Protein AF-K3ZYE4-F1 (afdb_monomer_lite)

Secondary structure (DSSP, 8-state):
--SEE---B-SSPEEETTEEEEEE--EE-TT-TT-EEE-TTT--EEEEEEEEETTEEEEEEHHHHHHHHHHHHHHTT-S-S-HHHHHHHHHHHHHT-

Radius of gyration: 15.19 Å; chains: 1; bounding box: 32×27×46 Å

Sequence (97 aa):
MPSAVAGTILGPTVNQGKMLLVNHGCHGMRGTSGSPLICHDTGGAIGVFLGTVSQYHQAVATETVIEFLKEWLVANHAIVNNDDGINDTVENCVKLL

Organism: Setaria italica (NCBI:txid4555)

pLDDT: mean 83.56, std 11.91, range [42.91, 96.69]

InterPro domains:
  IPR009003 Peptidase S1, PA clan [SSF50494] (21-76)

Foldseek 3Di:
DDQKDDWAFDDAFDDDDLFTKTKIAIDGDPPQQQPFDADPVVRDGQFGWHADDDRITMGTGVVSVLVVVLVVCVVVVVDPPDPVVSCVVVVVVVVVD

Structure (mmCIF, N/CA/C/O backbone):
data_AF-K3ZYE4-F1
#
_entry.id   AF-K3ZYE4-F1
#
loop_
_atom_site.group_PDB
_atom_site.id
_atom_site.type_symbol
_atom_site.label_atom_id
_atom_site.label_alt_id
_atom_site.label_comp_id
_atom_site.label_asym_id
_atom_site.label_entity_id
_atom_site.label_seq_id
_atom_site.pdbx_PDB_ins_code
_atom_site.Cartn_x
_atom_site.Cartn_y
_atom_site.Cartn_z
_atom_site.occupancy
_atom_site.B_iso_or_equiv
_atom_site.auth_seq_id
_atom_site.auth_comp_id
_atom_site.auth_asym_id
_atom_site.auth_atom_id
_atom_site.pdbx_PDB_model_num
ATOM 1 N N . MET A 1 1 ? 0.055 -1.676 -25.455 1.00 52.44 1 MET A N 1
ATOM 2 C CA . MET A 1 1 ? 0.990 -1.972 -24.346 1.00 52.44 1 MET A CA 1
ATOM 3 C C . MET A 1 1 ? 0.195 -2.593 -23.207 1.00 52.44 1 MET A C 1
ATOM 5 O O . MET A 1 1 ? -0.980 -2.252 -23.106 1.00 52.44 1 MET A O 1
ATOM 9 N N . PRO A 1 2 ? 0.774 -3.504 -22.403 1.00 58.47 2 PRO A N 1
ATOM 10 C CA . PRO A 1 2 ? 0.107 -4.022 -21.210 1.00 58.47 2 PRO A CA 1
ATOM 11 C C . PRO A 1 2 ? -0.260 -2.869 -20.268 1.00 58.47 2 PRO A C 1
ATOM 13 O O . PRO A 1 2 ? 0.477 -1.887 -20.182 1.00 58.47 2 PRO A O 1
ATOM 16 N N . SER A 1 3 ? -1.389 -2.982 -19.570 1.00 70.31 3 SER A N 1
ATOM 17 C CA . SER A 1 3 ? -1.845 -1.977 -18.601 1.00 70.31 3 SER A CA 1
ATOM 18 C C . SER A 1 3 ? -0.956 -1.901 -17.351 1.00 70.31 3 SER A C 1
ATOM 20 O O . SER A 1 3 ? -0.880 -0.843 -16.724 1.00 70.31 3 SER A O 1
ATOM 22 N N . ALA A 1 4 ? -0.251 -2.991 -17.035 1.00 73.44 4 ALA A N 1
ATOM 23 C CA . ALA A 1 4 ? 0.740 -3.096 -15.972 1.00 73.44 4 ALA A CA 1
ATOM 24 C C . ALA A 1 4 ? 1.862 -4.070 -16.370 1.00 73.44 4 ALA A C 1
ATOM 26 O O . ALA A 1 4 ? 1.627 -5.059 -17.067 1.00 73.44 4 ALA A O 1
ATOM 27 N N . VAL A 1 5 ? 3.080 -3.786 -15.917 1.00 85.75 5 VAL A N 1
ATOM 28 C CA . VAL A 1 5 ? 4.284 -4.595 -16.116 1.00 85.75 5 VAL A CA 1
ATOM 29 C C . VAL A 1 5 ? 4.860 -4.915 -14.743 1.00 85.75 5 VAL A C 1
ATOM 31 O O . VAL A 1 5 ? 5.135 -4.009 -13.951 1.00 85.75 5 VAL A O 1
ATOM 34 N N . ALA A 1 6 ? 5.026 -6.208 -14.465 1.00 87.12 6 ALA A N 1
ATOM 35 C CA . ALA A 1 6 ? 5.635 -6.675 -13.228 1.00 87.12 6 ALA A CA 1
ATOM 36 C C . ALA A 1 6 ? 7.090 -6.197 -13.124 1.00 87.12 6 ALA A C 1
ATOM 38 O O . ALA A 1 6 ? 7.798 -6.080 -14.124 1.00 87.12 6 ALA A O 1
ATOM 39 N N . GLY A 1 7 ? 7.536 -5.938 -11.902 1.00 89.69 7 GLY A N 1
ATOM 40 C CA . GLY A 1 7 ? 8.906 -5.549 -11.599 1.00 89.69 7 GLY A CA 1
ATOM 41 C C . GLY A 1 7 ? 9.338 -6.107 -10.252 1.00 89.69 7 GLY A C 1
ATOM 42 O O . GLY A 1 7 ? 8.645 -6.926 -9.653 1.00 89.69 7 GLY A O 1
ATOM 43 N N . THR A 1 8 ? 10.495 -5.663 -9.778 1.00 92.19 8 THR A N 1
ATOM 44 C CA . THR A 1 8 ? 11.068 -6.100 -8.502 1.00 92.19 8 THR A CA 1
ATOM 45 C C . THR A 1 8 ? 10.978 -5.004 -7.450 1.00 92.19 8 THR A C 1
ATOM 47 O O . THR A 1 8 ? 10.893 -3.818 -7.776 1.00 92.19 8 THR A O 1
ATOM 50 N N . ILE A 1 9 ? 11.020 -5.400 -6.179 1.00 92.88 9 ILE A N 1
ATOM 51 C CA . ILE A 1 9 ? 11.249 -4.469 -5.072 1.00 92.88 9 ILE A CA 1
ATOM 52 C C . ILE A 1 9 ? 12.725 -4.080 -5.065 1.00 92.88 9 ILE A C 1
ATOM 54 O O . ILE A 1 9 ? 13.610 -4.926 -5.207 1.00 92.88 9 ILE A O 1
ATOM 58 N N . LEU A 1 10 ? 12.985 -2.783 -4.947 1.00 92.00 10 LEU A N 1
ATOM 59 C CA . LEU A 1 10 ? 14.308 -2.190 -5.080 1.00 92.00 10 LEU A CA 1
ATOM 60 C C . LEU A 1 10 ? 14.850 -1.828 -3.699 1.00 92.00 10 LEU A C 1
ATOM 62 O O . LEU A 1 10 ? 14.759 -0.685 -3.251 1.00 92.00 10 LEU A O 1
ATOM 66 N N . GLY A 1 11 ? 15.442 -2.826 -3.044 1.00 91.06 11 GLY A N 1
ATOM 67 C CA . GLY A 1 11 ? 16.043 -2.669 -1.723 1.00 91.06 11 GLY A CA 1
ATOM 68 C C . GLY A 1 11 ? 15.016 -2.650 -0.582 1.00 91.06 11 GLY A C 1
ATOM 69 O O . GLY A 1 11 ? 13.874 -3.070 -0.769 1.00 91.06 11 GLY A O 1
ATOM 70 N N . PRO A 1 12 ? 15.432 -2.225 0.623 1.00 92.06 12 PRO A N 1
ATOM 71 C CA . PRO A 1 12 ? 14.551 -2.167 1.784 1.00 92.06 12 PRO A CA 1
ATOM 72 C C . PRO A 1 12 ? 13.537 -1.022 1.669 1.00 92.06 12 PRO A C 1
ATOM 74 O O . PRO A 1 12 ? 13.710 -0.081 0.892 1.00 92.06 12 PRO A O 1
ATOM 77 N N . THR A 1 13 ? 12.502 -1.069 2.507 1.00 92.06 13 THR A N 1
ATOM 78 C CA . THR A 1 13 ? 11.590 0.062 2.697 1.00 92.06 13 THR A CA 1
ATOM 79 C C . THR A 1 13 ? 12.337 1.287 3.218 1.00 92.06 13 THR A C 1
ATOM 81 O O . THR A 1 13 ? 13.187 1.176 4.105 1.00 92.06 13 THR A O 1
ATOM 84 N N . VAL A 1 14 ? 11.995 2.464 2.700 1.00 92.81 14 VAL A N 1
ATOM 85 C CA . VAL A 1 14 ? 12.611 3.742 3.069 1.00 92.81 14 VAL A CA 1
ATOM 86 C C . VAL A 1 14 ? 11.675 4.502 3.998 1.00 92.81 14 VAL A C 1
ATOM 88 O O . VAL A 1 14 ? 10.523 4.746 3.652 1.00 92.81 14 VAL A O 1
ATOM 91 N N . ASN A 1 15 ? 12.166 4.906 5.169 1.00 93.12 15 ASN A N 1
ATOM 92 C CA . ASN A 1 15 ? 11.417 5.786 6.060 1.00 93.12 15 ASN A CA 1
ATOM 93 C C . ASN A 1 15 ? 11.598 7.248 5.621 1.00 93.12 15 ASN A C 1
ATOM 95 O O . ASN A 1 15 ? 12.720 7.757 5.576 1.00 93.12 15 ASN A O 1
ATOM 99 N N . GLN A 1 16 ? 10.491 7.914 5.303 1.00 90.69 16 GLN A N 1
ATOM 100 C CA . GLN A 1 16 ? 10.435 9.328 4.960 1.00 90.69 16 GLN A CA 1
ATOM 101 C C . GLN A 1 16 ? 9.409 10.045 5.849 1.00 90.69 16 GLN A C 1
ATOM 103 O O . GLN A 1 16 ? 8.305 10.401 5.431 1.00 90.69 16 GLN A O 1
ATOM 108 N N . GLY A 1 17 ? 9.787 10.261 7.110 1.00 91.31 17 GLY A N 1
ATOM 109 C CA . GLY A 1 17 ? 8.950 10.933 8.101 1.00 91.31 17 GLY A CA 1
ATOM 110 C C . GLY A 1 17 ? 7.839 10.012 8.599 1.00 91.31 17 GLY A C 1
ATOM 111 O O . GLY A 1 17 ? 8.115 8.986 9.207 1.00 91.31 17 GLY A O 1
ATOM 112 N N . LYS A 1 18 ? 6.579 10.379 8.339 1.00 90.69 18 LYS A N 1
ATOM 113 C CA . LYS A 1 18 ? 5.409 9.544 8.662 1.00 90.69 18 LYS A CA 1
ATOM 114 C C . LYS A 1 18 ? 5.143 8.427 7.640 1.00 90.69 18 LYS A C 1
ATOM 116 O O . LYS A 1 18 ? 4.177 7.694 7.794 1.00 90.69 18 LYS A O 1
ATOM 121 N N . MET A 1 19 ? 5.939 8.320 6.573 1.00 93.62 19 MET A N 1
ATOM 122 C CA . MET A 1 19 ? 5.694 7.357 5.497 1.00 93.62 19 MET A CA 1
ATOM 123 C C . MET A 1 19 ? 6.797 6.312 5.392 1.00 93.62 19 MET A C 1
ATOM 125 O O . MET A 1 19 ? 7.974 6.654 5.277 1.00 93.62 19 MET A O 1
ATOM 129 N N . LEU A 1 20 ? 6.403 5.042 5.348 1.00 96.38 20 LEU A N 1
ATOM 130 C CA . LEU A 1 20 ? 7.233 3.956 4.846 1.00 96.38 20 LEU A CA 1
ATOM 131 C C . LEU A 1 20 ? 6.992 3.827 3.343 1.00 96.38 20 LEU A C 1
ATOM 133 O O . LEU A 1 20 ? 5.857 3.680 2.889 1.00 96.38 20 LEU A O 1
ATOM 137 N N . LEU A 1 21 ? 8.067 3.908 2.567 1.00 95.81 21 LEU A N 1
ATOM 138 C CA . LEU A 1 21 ? 8.028 3.851 1.114 1.00 95.81 21 LEU A CA 1
ATOM 139 C C . LEU A 1 21 ? 8.652 2.559 0.603 1.00 95.81 21 LEU A C 1
ATOM 141 O O . LEU A 1 21 ? 9.713 2.135 1.061 1.00 95.81 21 LEU A O 1
ATOM 145 N N . VAL A 1 22 ? 8.010 1.972 -0.398 1.00 95.62 22 VAL A N 1
ATOM 146 C CA . VAL A 1 22 ? 8.497 0.817 -1.146 1.00 95.62 22 VAL A CA 1
ATOM 147 C C . VAL A 1 22 ? 8.951 1.310 -2.513 1.00 95.62 22 VAL A C 1
ATOM 149 O O . VAL A 1 22 ? 8.137 1.769 -3.317 1.00 95.62 22 VAL A O 1
ATOM 152 N N . ASN A 1 23 ? 10.249 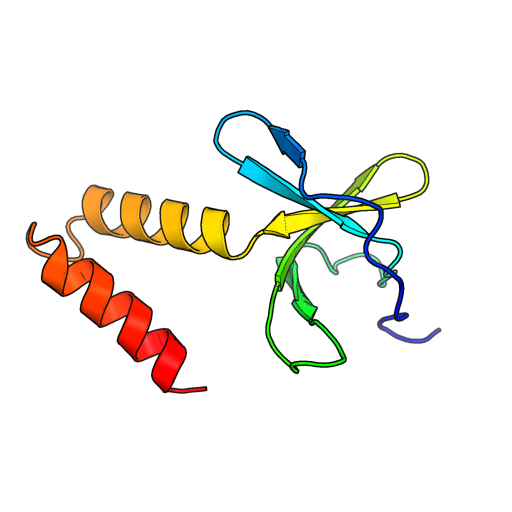1.208 -2.792 1.00 95.06 23 ASN A N 1
ATOM 153 C CA . ASN A 1 23 ? 10.773 1.468 -4.128 1.00 95.06 23 ASN A CA 1
ATOM 154 C C . ASN A 1 23 ? 10.611 0.202 -4.976 1.00 95.06 23 ASN A C 1
ATOM 156 O O . ASN A 1 23 ? 10.941 -0.895 -4.526 1.00 95.06 23 ASN A O 1
ATOM 160 N N . HIS A 1 24 ? 10.115 0.333 -6.202 1.00 93.62 24 HIS A N 1
ATOM 161 C CA . HIS A 1 24 ? 9.862 -0.803 -7.081 1.00 93.62 24 HIS A CA 1
ATOM 162 C C . HIS A 1 24 ? 10.132 -0.484 -8.555 1.00 93.62 24 HIS A C 1
ATOM 164 O O . HIS A 1 24 ? 10.148 0.672 -8.979 1.00 93.62 24 HIS A O 1
ATOM 170 N N . GLY A 1 25 ? 10.333 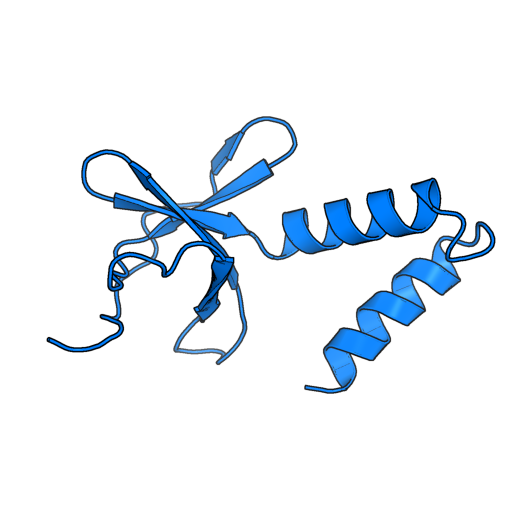-1.538 -9.345 1.00 92.12 25 GLY A N 1
ATOM 171 C CA . GLY A 1 25 ? 10.496 -1.477 -10.799 1.00 92.12 25 GLY A CA 1
ATOM 172 C C . GLY A 1 25 ? 9.200 -1.686 -11.591 1.00 92.12 25 GLY A C 1
ATOM 173 O O . GLY A 1 25 ? 9.236 -1.644 -12.815 1.00 92.12 25 GLY A O 1
ATOM 174 N N . CYS A 1 26 ? 8.063 -1.950 -10.930 1.00 89.38 26 CYS A N 1
ATOM 175 C CA . CYS A 1 26 ? 6.788 -2.175 -11.625 1.00 89.38 26 CYS A CA 1
ATOM 176 C C . CYS A 1 26 ? 6.349 -0.926 -12.389 1.00 89.38 26 CYS A C 1
ATOM 178 O O . CYS A 1 26 ? 6.339 0.160 -11.815 1.00 89.38 26 CYS A O 1
ATOM 180 N N . HIS A 1 27 ? 5.918 -1.095 -13.636 1.00 83.94 27 HIS A N 1
ATOM 181 C CA . HIS A 1 27 ? 5.495 0.002 -14.500 1.00 83.94 27 HIS A CA 1
ATOM 182 C C . HIS A 1 27 ? 4.006 -0.110 -14.831 1.00 83.94 27 HIS A C 1
ATOM 184 O O . HIS A 1 27 ? 3.485 -1.203 -15.035 1.00 83.94 27 HIS A O 1
ATOM 190 N N . GLY A 1 28 ? 3.316 1.021 -14.922 1.00 76.44 28 GLY A N 1
ATOM 191 C CA . GLY A 1 28 ? 1.909 1.081 -15.305 1.00 76.44 28 GLY A CA 1
ATOM 192 C C . GLY A 1 28 ? 1.647 2.224 -16.275 1.00 76.44 28 GLY A C 1
ATOM 193 O O . GLY A 1 28 ? 2.478 3.118 -16.438 1.00 76.44 28 GLY A O 1
ATOM 194 N N . MET A 1 29 ? 0.487 2.206 -16.929 1.00 78.50 29 MET A N 1
ATOM 195 C CA . MET A 1 29 ? 0.079 3.319 -17.791 1.00 78.50 29 MET A CA 1
ATOM 196 C C . MET A 1 29 ? -0.109 4.616 -16.984 1.00 78.50 29 MET A C 1
ATOM 198 O O . MET A 1 29 ? -0.292 4.602 -15.769 1.00 78.50 29 MET A O 1
ATOM 202 N N . ARG A 1 30 ? -0.111 5.772 -17.658 1.00 79.81 30 ARG A N 1
ATOM 203 C CA . ARG A 1 30 ? -0.470 7.040 -17.004 1.00 79.81 30 ARG A CA 1
ATOM 204 C C . ARG A 1 30 ? -1.860 6.910 -16.364 1.00 79.81 30 ARG A C 1
ATOM 206 O O . ARG A 1 30 ? -2.795 6.476 -17.026 1.00 79.81 30 ARG A O 1
ATOM 213 N N . GLY A 1 31 ? -1.982 7.326 -15.103 1.00 82.06 31 GLY A N 1
ATOM 214 C CA . GLY A 1 31 ? -3.223 7.215 -14.328 1.00 82.06 31 GLY A CA 1
ATOM 215 C C . GLY A 1 31 ? -3.244 6.065 -13.318 1.00 82.06 31 GLY A C 1
ATOM 216 O O . GLY A 1 31 ? -4.250 5.888 -12.650 1.00 82.06 31 GLY A O 1
ATOM 217 N N . THR A 1 32 ? -2.150 5.316 -13.157 1.00 84.19 32 THR A N 1
ATOM 218 C CA . THR A 1 32 ? -2.063 4.237 -12.158 1.00 84.19 32 THR A CA 1
ATOM 219 C C . THR A 1 32 ? -1.794 4.703 -10.728 1.00 84.19 32 THR A C 1
ATOM 221 O O . THR A 1 32 ? -1.785 3.864 -9.835 1.00 84.19 32 THR A O 1
ATOM 224 N N . SER A 1 33 ? -1.578 5.998 -10.464 1.00 87.25 33 SER A N 1
ATOM 225 C CA . SER A 1 33 ? -1.441 6.495 -9.083 1.00 87.25 33 SER A CA 1
ATOM 226 C C . SER A 1 33 ? -2.661 6.072 -8.250 1.00 87.25 33 SER A C 1
ATOM 228 O O . SER A 1 33 ? -3.791 6.158 -8.727 1.00 87.25 33 SER A O 1
ATOM 230 N N . GLY A 1 34 ? -2.429 5.542 -7.050 1.00 89.38 34 GLY A N 1
ATOM 231 C CA . GLY A 1 34 ? -3.454 4.910 -6.216 1.00 89.38 34 GLY A CA 1
ATOM 232 C C . GLY A 1 34 ? -3.690 3.417 -6.489 1.00 89.38 34 GLY A C 1
ATOM 233 O O . GLY A 1 34 ? -4.435 2.782 -5.749 1.00 89.38 34 GLY A O 1
ATOM 234 N N . SER A 1 35 ? -3.062 2.827 -7.512 1.00 90.44 35 SER A N 1
ATOM 235 C CA . SER A 1 35 ? -3.181 1.385 -7.782 1.00 90.44 35 SER A CA 1
ATOM 236 C C . SER A 1 35 ? -2.447 0.555 -6.724 1.00 90.44 35 SER A C 1
ATOM 238 O O . SER A 1 35 ? -1.400 0.988 -6.229 1.00 90.44 35 SER A O 1
ATOM 240 N N . PRO A 1 36 ? -2.933 -0.657 -6.406 1.00 91.56 36 PRO A N 1
ATOM 241 C CA . PRO A 1 36 ? -2.247 -1.545 -5.481 1.00 91.56 36 PRO A CA 1
ATOM 242 C C . PRO A 1 36 ? -0.941 -2.071 -6.088 1.00 91.56 36 PRO A C 1
ATOM 244 O O . PRO A 1 36 ? -0.884 -2.456 -7.258 1.00 91.56 36 PRO A O 1
ATOM 247 N N . LEU A 1 37 ? 0.099 -2.139 -5.263 1.00 92.31 37 LEU A N 1
ATOM 248 C CA . LEU A 1 37 ? 1.303 -2.915 -5.521 1.00 92.31 37 LEU A CA 1
ATOM 249 C C . LEU A 1 37 ? 1.120 -4.292 -4.878 1.00 92.31 37 LEU A C 1
ATOM 251 O O . LEU A 1 37 ? 1.007 -4.395 -3.659 1.00 92.31 37 LEU A O 1
ATOM 255 N N . ILE A 1 38 ? 1.072 -5.341 -5.697 1.00 91.62 38 ILE A N 1
ATOM 256 C CA . ILE A 1 38 ? 0.772 -6.709 -5.257 1.00 91.62 38 ILE A CA 1
ATOM 257 C C . ILE A 1 38 ? 2.060 -7.534 -5.261 1.00 91.62 38 ILE A C 1
ATOM 259 O O . ILE A 1 38 ? 2.775 -7.571 -6.264 1.00 91.62 38 ILE A O 1
ATOM 263 N N . CYS A 1 39 ? 2.350 -8.206 -4.149 1.00 90.12 39 CYS A N 1
ATOM 264 C CA . CYS A 1 39 ? 3.412 -9.201 -4.083 1.00 90.12 39 CYS A CA 1
ATOM 265 C C . CYS A 1 39 ? 2.964 -10.460 -4.829 1.00 90.12 39 CYS A C 1
ATOM 267 O O . CYS A 1 39 ? 1.967 -11.077 -4.464 1.00 90.12 39 CYS A O 1
ATOM 269 N N . HIS A 1 40 ? 3.701 -10.846 -5.869 1.00 86.50 40 HIS A N 1
ATOM 270 C CA . HIS A 1 40 ? 3.338 -11.991 -6.702 1.00 86.50 40 HIS A CA 1
ATOM 271 C C . HIS A 1 40 ? 3.306 -13.308 -5.911 1.00 86.50 40 HIS A C 1
ATOM 273 O O . HIS A 1 40 ? 2.416 -14.125 -6.119 1.00 86.50 40 HIS A O 1
ATOM 279 N N . ASP A 1 41 ? 4.243 -13.492 -4.979 1.00 86.25 41 ASP A N 1
ATOM 280 C CA . ASP A 1 41 ? 4.398 -14.754 -4.247 1.00 86.25 41 ASP A CA 1
ATOM 281 C C . ASP A 1 41 ? 3.304 -14.968 -3.198 1.00 86.25 41 ASP A C 1
ATOM 283 O O . ASP A 1 41 ? 2.916 -16.102 -2.929 1.00 86.25 41 ASP A O 1
ATOM 287 N N . THR A 1 42 ? 2.799 -13.885 -2.601 1.00 88.50 42 THR A N 1
ATOM 288 C CA . THR A 1 42 ? 1.776 -13.957 -1.547 1.00 88.50 42 THR A CA 1
ATOM 289 C C . THR A 1 42 ? 0.383 -13.572 -2.032 1.00 88.50 42 THR A C 1
ATOM 291 O O . THR A 1 42 ? -0.589 -13.809 -1.323 1.00 88.50 42 THR A O 1
ATOM 294 N N . GLY A 1 43 ? 0.267 -12.928 -3.197 1.00 87.31 43 GLY A N 1
ATOM 295 C CA . GLY A 1 43 ? -0.971 -12.304 -3.673 1.00 87.31 43 GLY A CA 1
ATOM 296 C C . GLY A 1 43 ? -1.411 -11.078 -2.859 1.00 87.31 43 GLY A C 1
ATOM 297 O O . GLY A 1 43 ? -2.419 -10.458 -3.188 1.00 87.31 43 GLY A O 1
ATOM 298 N N . GLY A 1 44 ? -0.668 -10.709 -1.811 1.00 88.75 44 GLY A N 1
ATOM 299 C CA . GLY A 1 44 ? -1.021 -9.628 -0.896 1.00 88.75 44 GLY A CA 1
ATOM 300 C C . GLY A 1 44 ? -0.611 -8.248 -1.410 1.00 88.75 44 GLY A C 1
ATOM 301 O O . GLY A 1 44 ? 0.438 -8.087 -2.039 1.00 88.75 44 GLY A O 1
ATOM 302 N N . ALA A 1 45 ? -1.417 -7.231 -1.100 1.00 91.00 45 ALA A N 1
ATOM 303 C CA . ALA A 1 45 ? -1.055 -5.839 -1.343 1.00 91.00 45 ALA A CA 1
ATOM 304 C C . ALA A 1 45 ? 0.034 -5.386 -0.355 1.00 91.00 45 ALA A C 1
ATOM 306 O O . ALA A 1 45 ? -0.159 -5.409 0.860 1.00 91.00 45 ALA A O 1
ATOM 307 N N . ILE A 1 46 ? 1.170 -4.946 -0.888 1.00 93.19 46 ILE A N 1
ATOM 308 C CA . ILE A 1 46 ? 2.335 -4.469 -0.122 1.00 93.19 46 ILE A CA 1
ATOM 309 C C . ILE A 1 46 ? 2.508 -2.947 -0.190 1.00 93.19 46 ILE A C 1
ATOM 311 O O . ILE A 1 46 ? 3.373 -2.384 0.476 1.00 93.19 46 ILE A O 1
ATOM 315 N N . GLY A 1 47 ? 1.695 -2.268 -0.997 1.00 94.12 47 GLY A N 1
ATOM 316 C CA . GLY A 1 47 ? 1.629 -0.818 -0.980 1.00 94.12 47 GLY A CA 1
ATOM 317 C C . GLY A 1 47 ? 0.643 -0.236 -1.980 1.00 94.12 47 GLY A C 1
ATOM 318 O O . GLY A 1 47 ? -0.011 -0.955 -2.735 1.00 94.12 47 GLY A O 1
ATOM 319 N N . VAL A 1 48 ? 0.560 1.090 -1.995 1.00 94.62 48 VAL A N 1
ATOM 320 C CA . VAL A 1 48 ? -0.263 1.880 -2.917 1.00 94.62 48 VAL A CA 1
ATOM 321 C C . VAL A 1 48 ? 0.646 2.792 -3.730 1.00 94.62 48 VAL A C 1
ATOM 323 O O . VAL A 1 48 ? 1.390 3.596 -3.166 1.00 94.62 48 VAL A O 1
ATOM 326 N N . PHE A 1 49 ? 0.610 2.659 -5.057 1.00 92.94 49 PHE A N 1
ATOM 327 C CA . PHE A 1 49 ? 1.504 3.377 -5.962 1.00 92.94 49 PHE A CA 1
ATOM 328 C C . PHE A 1 49 ? 1.306 4.896 -5.868 1.00 92.94 49 PHE A C 1
ATOM 330 O O . PHE A 1 49 ? 0.210 5.403 -6.099 1.00 92.94 49 PHE A O 1
ATOM 337 N N . LEU A 1 50 ? 2.380 5.629 -5.576 1.00 90.38 50 LEU A N 1
ATOM 338 C CA . LEU A 1 50 ? 2.395 7.090 -5.549 1.00 90.38 50 LEU A CA 1
ATOM 339 C C . LEU A 1 50 ? 2.721 7.657 -6.924 1.00 90.38 50 LEU A C 1
ATOM 341 O O . LEU A 1 50 ? 1.941 8.419 -7.500 1.00 90.38 50 LEU A O 1
ATOM 345 N N . GLY A 1 51 ? 3.894 7.299 -7.442 1.00 88.81 51 GLY A N 1
ATOM 346 C CA . GLY A 1 51 ? 4.454 7.950 -8.612 1.00 88.81 51 GLY A CA 1
ATOM 347 C C . GLY A 1 51 ? 5.876 7.513 -8.937 1.00 88.81 51 GLY A C 1
ATOM 348 O O . GLY A 1 51 ? 6.428 6.577 -8.366 1.00 88.81 51 GLY A O 1
ATOM 349 N N . THR A 1 52 ? 6.465 8.197 -9.912 1.00 88.44 52 THR A N 1
ATOM 350 C CA . THR A 1 52 ? 7.785 7.864 -10.463 1.00 88.44 52 THR A CA 1
ATOM 351 C C . THR A 1 52 ? 8.834 8.834 -9.940 1.00 88.44 52 THR A C 1
ATOM 353 O O . THR A 1 52 ? 8.635 10.045 -10.019 1.00 88.44 52 THR A O 1
ATOM 356 N N . VAL A 1 53 ? 9.960 8.308 -9.463 1.00 85.62 53 VAL A N 1
ATOM 357 C CA . VAL A 1 53 ? 11.136 9.077 -9.052 1.00 85.62 53 VAL A CA 1
ATOM 358 C C . VAL A 1 53 ? 12.320 8.665 -9.914 1.00 85.62 53 VAL A C 1
ATOM 360 O O . VAL A 1 53 ? 12.907 7.601 -9.735 1.00 85.62 53 VAL A O 1
ATOM 363 N N . SER A 1 54 ? 12.700 9.549 -10.839 1.00 85.19 54 SER A N 1
ATOM 364 C CA . SER A 1 54 ? 13.816 9.336 -11.764 1.00 85.19 54 SER A CA 1
ATOM 365 C C . SER A 1 54 ? 13.697 8.004 -12.528 1.00 85.19 54 SER A C 1
ATOM 367 O O . SER A 1 54 ? 12.935 7.929 -13.489 1.00 85.19 54 SER A O 1
ATOM 369 N N . GLN A 1 55 ? 14.418 6.963 -12.098 1.00 85.31 55 GLN A N 1
ATOM 370 C CA . GLN A 1 55 ? 14.509 5.656 -12.758 1.00 85.31 55 GLN A CA 1
ATOM 371 C C . GLN A 1 55 ? 13.687 4.550 -12.078 1.00 85.31 55 GLN A C 1
ATOM 373 O O . GLN A 1 55 ? 13.723 3.408 -12.530 1.00 85.31 55 GLN A O 1
ATOM 378 N N . TYR A 1 56 ? 12.973 4.854 -10.994 1.00 90.19 56 TYR A N 1
ATOM 379 C CA . TYR A 1 56 ? 12.164 3.878 -10.268 1.00 90.19 56 TYR A CA 1
ATOM 380 C C . TYR A 1 56 ? 10.812 4.452 -9.851 1.00 90.19 56 TYR A C 1
ATOM 382 O O . TYR A 1 56 ? 10.507 5.631 -10.038 1.00 90.19 56 TYR A O 1
ATOM 390 N N . HIS A 1 57 ? 9.981 3.588 -9.291 1.00 92.44 57 HIS A N 1
ATOM 391 C CA . HIS A 1 57 ? 8.625 3.884 -8.870 1.00 92.44 57 HIS A CA 1
ATOM 392 C C . HIS A 1 57 ? 8.509 3.745 -7.351 1.00 92.44 57 HIS A C 1
ATOM 394 O O . HIS A 1 57 ? 9.250 2.977 -6.738 1.00 92.44 57 HIS A O 1
ATOM 400 N N . GLN A 1 58 ? 7.614 4.517 -6.740 1.00 93.88 58 GLN A N 1
ATOM 401 C CA . GLN A 1 58 ? 7.396 4.501 -5.297 1.00 93.88 58 GLN A CA 1
ATOM 402 C C . GLN A 1 58 ? 5.952 4.169 -4.969 1.00 93.88 58 GLN A C 1
ATOM 404 O O . GLN A 1 58 ? 5.029 4.705 -5.585 1.00 93.88 58 GLN A O 1
ATOM 409 N N . ALA A 1 59 ? 5.772 3.357 -3.938 1.00 94.94 59 ALA A N 1
ATOM 410 C CA . ALA A 1 59 ? 4.496 3.105 -3.294 1.00 94.94 59 ALA A CA 1
ATOM 411 C C . ALA A 1 59 ? 4.586 3.441 -1.800 1.00 94.94 59 ALA A C 1
ATOM 413 O O . ALA A 1 59 ? 5.645 3.279 -1.195 1.00 94.94 59 ALA A O 1
ATOM 414 N N . VAL A 1 60 ? 3.482 3.887 -1.200 1.00 96.69 60 VAL A N 1
ATOM 415 C CA . VAL A 1 60 ? 3.347 3.908 0.265 1.00 96.69 60 VAL A CA 1
ATOM 416 C C . VAL A 1 60 ? 3.112 2.479 0.723 1.00 96.69 60 VAL A C 1
ATOM 418 O O . VAL A 1 60 ? 2.228 1.819 0.179 1.00 96.69 60 VAL A O 1
ATOM 421 N N . ALA A 1 61 ? 3.886 2.003 1.692 1.00 96.00 61 ALA A N 1
ATOM 422 C CA . ALA A 1 61 ? 3.718 0.672 2.259 1.00 96.00 61 ALA A CA 1
ATOM 423 C C . ALA A 1 61 ? 2.333 0.530 2.917 1.00 96.00 61 ALA A C 1
ATOM 425 O O . ALA A 1 61 ? 1.805 1.493 3.486 1.00 96.00 61 ALA A O 1
ATOM 426 N N . THR A 1 62 ? 1.732 -0.660 2.840 1.00 93.31 62 THR A N 1
ATOM 427 C CA . THR A 1 62 ? 0.375 -0.912 3.361 1.00 93.31 62 THR A CA 1
ATOM 428 C C . THR A 1 62 ? 0.262 -0.573 4.852 1.00 93.31 62 THR A C 1
ATOM 430 O O . THR A 1 62 ? -0.772 -0.079 5.293 1.00 93.31 62 THR A O 1
ATOM 433 N N . GLU A 1 63 ? 1.339 -0.744 5.616 1.00 91.56 63 GLU A N 1
ATOM 434 C CA . GLU A 1 63 ? 1.442 -0.401 7.035 1.00 91.56 63 GLU A CA 1
ATOM 435 C C . GLU A 1 63 ? 1.162 1.086 7.290 1.00 91.56 63 GLU A C 1
ATOM 437 O O . GLU A 1 63 ? 0.335 1.423 8.136 1.00 91.56 63 GLU A O 1
ATOM 442 N N . THR A 1 64 ? 1.781 1.977 6.511 1.00 94.38 64 THR A N 1
ATOM 443 C CA . THR A 1 64 ? 1.531 3.424 6.603 1.00 94.38 64 THR A CA 1
ATOM 444 C C . THR A 1 64 ? 0.109 3.773 6.170 1.00 94.38 64 THR A C 1
ATOM 446 O O . THR A 1 64 ? -0.523 4.636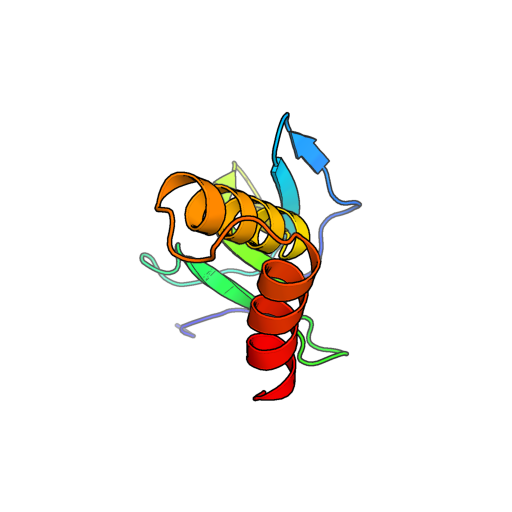 6.773 1.00 94.38 64 THR A O 1
ATOM 449 N N . VAL A 1 65 ? -0.426 3.104 5.141 1.00 92.62 65 VAL A N 1
ATOM 450 C CA . VAL A 1 65 ? -1.814 3.333 4.703 1.00 92.62 65 VAL A CA 1
ATOM 451 C C . VAL A 1 65 ? -2.797 2.965 5.816 1.00 92.62 65 VAL A C 1
ATOM 453 O O . VAL A 1 65 ? -3.732 3.718 6.084 1.00 92.62 65 VAL A O 1
ATOM 456 N N . ILE A 1 66 ? -2.568 1.835 6.490 1.00 88.81 66 ILE A N 1
ATOM 457 C CA . ILE A 1 66 ? -3.369 1.392 7.634 1.00 88.81 66 ILE A CA 1
ATOM 458 C C . ILE A 1 66 ? -3.264 2.397 8.784 1.00 88.81 66 ILE A C 1
ATOM 460 O O . ILE A 1 66 ? -4.288 2.767 9.353 1.00 88.81 66 ILE A O 1
ATOM 464 N N . GLU A 1 67 ? -2.061 2.863 9.115 1.00 89.62 67 GLU A N 1
ATOM 465 C CA . GLU A 1 67 ? -1.853 3.871 10.160 1.00 89.62 67 GLU A CA 1
ATOM 466 C C . GLU A 1 67 ? -2.633 5.161 9.862 1.00 89.62 67 GLU A C 1
ATOM 468 O O . GLU A 1 67 ? -3.396 5.630 10.708 1.00 89.62 67 GLU A O 1
ATOM 473 N N . PHE A 1 68 ? -2.548 5.680 8.635 1.00 91.00 68 PHE A N 1
ATOM 474 C CA . PHE A 1 68 ? -3.291 6.877 8.227 1.00 91.00 68 PHE A CA 1
ATOM 475 C C . PHE A 1 68 ? -4.804 6.668 8.227 1.00 91.00 68 PHE A C 1
ATOM 477 O O . PHE A 1 68 ? -5.546 7.579 8.598 1.00 91.00 68 PHE A O 1
ATOM 484 N N . LEU A 1 69 ? -5.281 5.478 7.854 1.00 87.88 69 LEU A N 1
ATOM 485 C CA . LEU A 1 69 ? -6.701 5.148 7.945 1.00 87.88 69 LEU A CA 1
ATOM 486 C C . LEU A 1 69 ? -7.182 5.180 9.401 1.00 87.88 69 LEU A C 1
ATOM 488 O O . LEU A 1 69 ? -8.239 5.745 9.680 1.00 87.88 69 LEU A O 1
ATOM 492 N N . LYS A 1 70 ? -6.400 4.624 10.334 1.00 86.06 70 LYS A N 1
ATOM 493 C CA . LYS A 1 70 ? -6.716 4.667 11.768 1.00 86.06 70 LYS A CA 1
ATOM 494 C C . LYS A 1 70 ? -6.745 6.105 12.287 1.00 86.06 70 LYS A C 1
ATOM 496 O O . LYS A 1 70 ? -7.738 6.494 12.899 1.00 86.06 70 LYS A O 1
ATOM 501 N N . GLU A 1 71 ? -5.718 6.907 11.986 1.00 86.94 71 GLU A N 1
ATOM 502 C CA . GLU A 1 71 ? -5.675 8.334 12.351 1.00 86.94 71 GLU A CA 1
ATOM 503 C C . GLU A 1 71 ? -6.913 9.084 11.818 1.00 86.94 71 GLU A C 1
ATOM 505 O O . GLU A 1 71 ? -7.545 9.857 12.544 1.00 86.94 71 GLU A O 1
ATOM 510 N N . TRP A 1 72 ? -7.304 8.820 10.566 1.00 87.56 72 TRP A N 1
ATOM 511 C CA . TRP A 1 72 ? -8.473 9.439 9.941 1.00 87.56 72 TRP A CA 1
ATOM 512 C C . TRP A 1 72 ? -9.791 9.028 10.612 1.00 87.56 72 TRP A C 1
ATOM 514 O O . TRP A 1 72 ? -10.641 9.889 10.851 1.00 87.56 72 TRP A O 1
ATOM 524 N N . LEU A 1 73 ? -9.970 7.750 10.962 1.00 83.81 73 LEU A N 1
ATOM 525 C CA . LEU A 1 73 ? -11.178 7.264 11.645 1.00 83.81 73 LEU A CA 1
ATOM 526 C C . LEU A 1 73 ? -11.363 7.915 13.025 1.00 83.81 73 LEU A C 1
ATOM 528 O O . LEU A 1 73 ? -12.484 8.312 13.359 1.00 83.81 73 LEU A O 1
ATOM 532 N N . VAL A 1 74 ? -10.274 8.081 13.787 1.00 83.00 74 VAL A N 1
ATOM 533 C CA . VAL A 1 74 ? -10.279 8.801 15.076 1.00 83.00 74 VAL A CA 1
ATOM 534 C C . VAL A 1 74 ? -10.667 10.263 14.870 1.00 83.00 74 VAL A C 1
ATOM 536 O O . VAL A 1 74 ? -11.578 10.764 15.529 1.00 83.00 74 VAL A O 1
ATOM 539 N N . ALA A 1 75 ? -10.002 10.944 13.931 1.00 85.94 75 ALA A N 1
ATOM 540 C CA . ALA A 1 75 ? -10.211 12.369 13.680 1.00 85.94 75 ALA A CA 1
ATOM 541 C C . ALA A 1 75 ? -11.644 12.700 13.231 1.00 85.94 75 ALA A C 1
ATOM 543 O O . ALA A 1 75 ? -12.134 13.794 13.501 1.00 85.94 75 ALA A O 1
ATOM 544 N N . ASN A 1 76 ? -12.324 11.762 12.567 1.00 82.44 76 ASN A N 1
ATOM 545 C CA . ASN A 1 76 ? -13.699 11.937 12.097 1.00 82.44 76 ASN A CA 1
ATOM 546 C C . ASN A 1 76 ? -14.757 11.419 13.083 1.00 82.44 76 ASN A C 1
ATOM 548 O O . ASN A 1 76 ? -15.937 11.391 12.736 1.00 82.44 76 ASN A O 1
ATOM 552 N N . HIS A 1 77 ? -14.365 10.997 14.292 1.00 75.31 77 HIS A N 1
ATOM 553 C CA . HIS A 1 77 ? -15.266 10.390 15.280 1.00 75.31 77 HIS A CA 1
ATOM 554 C C . HIS A 1 77 ? -16.087 9.216 14.716 1.00 75.31 77 HIS A C 1
ATOM 556 O O . HIS A 1 77 ? -17.190 8.937 15.186 1.00 75.31 77 HIS A O 1
ATOM 562 N N . ALA A 1 78 ? -15.561 8.526 13.696 1.00 69.19 78 ALA A N 1
ATOM 563 C CA . ALA A 1 78 ? -16.249 7.413 13.046 1.00 69.19 78 ALA A CA 1
ATOM 564 C C . ALA A 1 78 ? -16.359 6.193 13.976 1.00 69.19 78 ALA A C 1
ATOM 566 O O . ALA A 1 78 ? -17.228 5.344 13.793 1.00 69.19 78 ALA A O 1
ATOM 567 N N . ILE A 1 79 ? -15.481 6.119 14.982 1.00 65.75 79 ILE A N 1
ATOM 568 C CA . ILE A 1 79 ? -15.441 5.085 16.012 1.00 65.75 79 ILE A CA 1
ATOM 569 C C . ILE A 1 79 ? -15.297 5.792 17.365 1.00 65.75 79 ILE A C 1
ATOM 571 O O . ILE A 1 79 ? -14.502 6.721 17.515 1.00 65.75 79 ILE A O 1
ATOM 575 N N . VAL A 1 80 ? -16.098 5.386 18.352 1.00 57.72 80 VAL A N 1
ATOM 576 C CA . VAL A 1 80 ? -16.068 5.948 19.709 1.00 57.72 80 VAL A CA 1
ATOM 577 C C . VAL A 1 80 ? -14.820 5.427 20.421 1.00 57.72 80 VAL A C 1
ATOM 579 O O . VAL A 1 80 ? -14.881 4.349 20.993 1.00 57.72 80 VAL A O 1
ATOM 582 N N . ASN A 1 81 ? -13.708 6.171 20.342 1.00 57.34 81 ASN A N 1
ATOM 583 C CA . ASN A 1 81 ? -12.448 6.037 21.102 1.00 57.34 81 ASN A CA 1
ATOM 584 C C . ASN A 1 81 ? -12.268 4.734 21.916 1.00 57.34 81 ASN A C 1
ATOM 586 O O . ASN A 1 81 ? -12.146 4.769 23.141 1.00 57.34 81 ASN A O 1
ATOM 590 N N . ASN A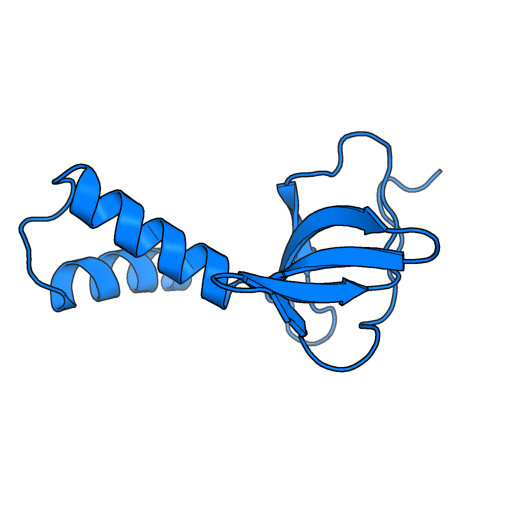 1 82 ? -12.211 3.588 21.242 1.00 64.88 82 ASN A N 1
ATOM 591 C CA . ASN A 1 82 ? -11.566 2.397 21.766 1.00 64.88 82 ASN A CA 1
ATOM 592 C C . ASN A 1 82 ? -10.593 1.900 20.696 1.00 64.88 82 ASN A C 1
ATOM 594 O O . ASN A 1 82 ? -10.980 1.606 19.566 1.00 64.88 82 ASN A O 1
ATOM 598 N N . ASP A 1 83 ? -9.307 1.852 21.032 1.00 65.06 83 ASP A N 1
ATOM 599 C CA . ASP A 1 83 ? -8.277 1.390 20.095 1.00 65.06 83 ASP A CA 1
ATOM 600 C C . ASP A 1 83 ? -8.596 -0.029 19.586 1.00 65.06 83 ASP A C 1
ATOM 602 O O . ASP A 1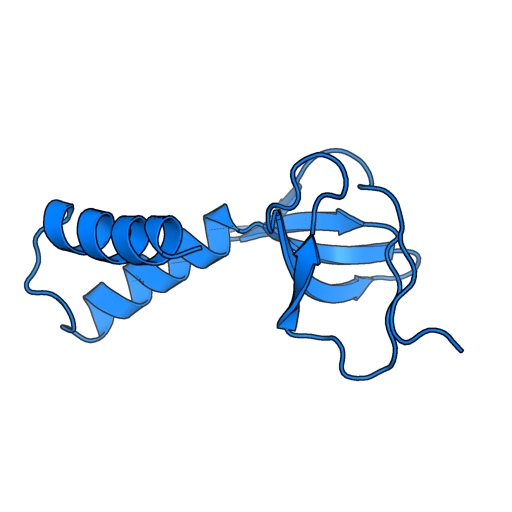 83 ? -8.359 -0.346 18.419 1.00 65.06 83 ASP A O 1
ATOM 606 N N . ASP A 1 84 ? -9.249 -0.837 20.429 1.00 68.88 84 ASP A N 1
ATOM 607 C CA . ASP A 1 84 ? -9.760 -2.167 20.098 1.00 68.88 84 ASP A CA 1
ATOM 608 C C . ASP A 1 84 ? -10.796 -2.137 18.962 1.00 68.88 84 ASP A C 1
ATOM 610 O O . ASP A 1 84 ? -10.675 -2.898 18.010 1.00 68.88 84 ASP A O 1
ATOM 614 N N . GLY A 1 85 ? -11.766 -1.215 18.972 1.00 70.38 85 GLY A N 1
ATOM 615 C CA . GLY A 1 85 ? -12.800 -1.158 17.929 1.00 70.38 85 GLY A CA 1
ATOM 616 C C . GLY A 1 85 ? -12.277 -0.649 16.587 1.00 70.38 85 GLY A C 1
ATOM 617 O O . GLY A 1 85 ? -12.784 -1.041 15.532 1.00 70.38 85 GLY A O 1
ATOM 618 N N . ILE A 1 86 ? -11.233 0.185 16.600 1.00 71.25 86 ILE A N 1
ATOM 619 C CA . ILE A 1 86 ? -10.542 0.631 15.383 1.00 71.25 86 ILE A CA 1
ATOM 620 C C . ILE A 1 86 ? -9.748 -0.525 14.776 1.00 71.25 86 ILE A C 1
ATOM 622 O O . ILE A 1 86 ? -9.845 -0.769 13.570 1.00 71.25 86 ILE A O 1
ATOM 626 N N . ASN A 1 87 ? -8.985 -1.245 15.602 1.00 73.19 87 ASN A N 1
ATOM 627 C CA . ASN A 1 87 ? -8.230 -2.412 15.160 1.00 73.19 87 ASN A CA 1
ATOM 628 C C . ASN A 1 87 ? -9.167 -3.507 14.642 1.00 73.19 87 ASN A C 1
ATOM 630 O O . ASN A 1 87 ? -8.973 -3.956 13.516 1.00 73.19 87 ASN A O 1
ATOM 634 N N . ASP A 1 88 ? -10.236 -3.832 15.372 1.00 75.44 88 ASP A N 1
ATOM 635 C CA . ASP A 1 88 ? -11.238 -4.815 14.955 1.00 75.44 88 ASP A CA 1
ATOM 636 C C . ASP A 1 88 ? -11.889 -4.437 13.619 1.00 75.44 88 ASP A C 1
ATOM 638 O O . ASP A 1 88 ? -12.055 -5.287 12.745 1.00 75.44 88 ASP A O 1
ATOM 642 N N . THR A 1 89 ? -12.235 -3.161 13.412 1.00 72.38 89 THR A N 1
ATOM 643 C CA . THR A 1 89 ? -12.842 -2.699 12.150 1.00 72.38 89 THR A CA 1
ATOM 644 C C . THR A 1 89 ? -11.884 -2.868 10.974 1.00 72.38 89 THR A C 1
ATOM 646 O O . THR A 1 89 ? -12.267 -3.405 9.932 1.00 72.38 89 THR A O 1
ATOM 649 N N . VAL A 1 90 ? -10.629 -2.441 11.131 1.00 76.56 90 VAL A N 1
ATOM 650 C CA . VAL A 1 90 ? -9.619 -2.563 10.071 1.00 76.56 90 VAL A CA 1
ATOM 651 C C . VAL A 1 90 ? -9.277 -4.032 9.810 1.00 76.56 90 VAL A C 1
ATOM 653 O O . VAL A 1 90 ? -9.234 -4.449 8.654 1.00 76.56 90 VAL A O 1
ATOM 656 N N . GLU A 1 91 ? -9.094 -4.840 10.853 1.00 72.88 91 GLU A N 1
ATOM 657 C CA . GLU A 1 91 ? -8.821 -6.273 10.724 1.00 72.88 91 GLU A CA 1
ATOM 658 C C . GLU A 1 91 ? -9.984 -7.036 10.085 1.00 72.88 91 GLU A C 1
ATOM 660 O O . GLU A 1 91 ? -9.755 -7.933 9.273 1.00 72.88 91 GLU A O 1
ATOM 665 N N . ASN A 1 92 ? -11.230 -6.680 10.401 1.00 70.81 92 ASN A N 1
ATOM 666 C CA . ASN A 1 92 ? -12.400 -7.284 9.769 1.00 70.81 92 ASN A CA 1
ATOM 667 C C . ASN A 1 92 ? -12.470 -6.952 8.274 1.00 70.81 92 ASN A C 1
ATOM 669 O O . ASN A 1 92 ? -12.797 -7.832 7.484 1.00 70.81 92 ASN A O 1
ATOM 673 N N . CYS A 1 93 ? -12.093 -5.739 7.859 1.00 69.75 93 CYS A N 1
ATOM 674 C CA . CYS A 1 93 ? -11.967 -5.405 6.436 1.00 69.75 93 CYS A CA 1
ATOM 675 C C . CYS A 1 93 ? -10.886 -6.240 5.730 1.00 69.75 93 CYS A C 1
ATOM 677 O O . CYS A 1 93 ? -11.062 -6.604 4.570 1.00 69.75 93 CYS A O 1
ATOM 679 N N . VAL A 1 94 ? -9.792 -6.573 6.422 1.00 65.75 94 VAL A N 1
ATOM 680 C CA . VAL A 1 94 ? -8.724 -7.433 5.882 1.00 65.75 94 VAL A CA 1
ATOM 681 C C . VAL A 1 94 ? -9.171 -8.898 5.776 1.00 65.75 94 VAL A C 1
ATOM 683 O O . VAL A 1 94 ? -8.804 -9.567 4.817 1.00 65.75 94 VAL A O 1
ATOM 686 N N . LYS A 1 95 ? -9.990 -9.396 6.715 1.00 58.50 95 LYS A N 1
ATOM 687 C CA . LYS A 1 95 ? -10.506 -10.785 6.734 1.00 58.50 95 LYS A CA 1
ATOM 688 C C . LYS A 1 95 ? -11.590 -11.079 5.684 1.00 58.50 95 LYS A C 1
ATOM 690 O O . LYS A 1 95 ? -11.945 -12.240 5.507 1.00 58.50 95 LYS A O 1
ATOM 695 N N . LEU A 1 96 ? -12.154 -10.057 5.035 1.00 48.44 96 LEU A N 1
ATOM 696 C CA . LEU A 1 96 ? -13.183 -10.201 3.992 1.00 48.44 96 LEU A CA 1
ATOM 697 C C . LEU A 1 96 ? -12.602 -10.397 2.575 1.00 48.44 96 LEU A C 1
ATOM 699 O O . LEU A 1 96 ? -13.371 -10.441 1.612 1.00 48.44 96 LEU A O 1
ATOM 703 N N . LEU A 1 97 ? -11.274 -10.497 2.453 1.00 42.91 97 LEU A N 1
ATOM 704 C CA . LEU 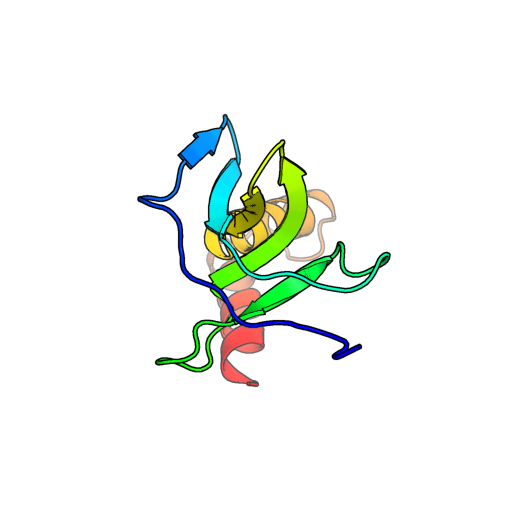A 1 97 ? -10.523 -10.751 1.218 1.00 42.91 97 LEU A CA 1
ATOM 705 C C . LEU A 1 97 ? -9.972 -12.181 1.204 1.00 42.91 97 LEU A C 1
ATOM 707 O O . LEU A 1 97 ? -9.939 -12.765 0.098 1.00 42.91 97 LEU A O 1
#